Protein AF-A0A9E1GME7-F1 (afdb_monomer)

pLDDT: mean 76.12, std 22.26, range [34.38, 97.5]

Mean predicted aligned error: 14.55 Å

Radius of gyration: 24.1 Å; Cα contacts (8 Å, |Δi|>4): 77; chains: 1; bounding box: 47×52×60 Å

Organism: NCBI:txid853

Sequence (116 aa):
MAGAFSLFLGIFGLGAAGAISAGQNAKIKKADYQYGEEHGLHGTSEVLQMRERVRKEWWSICGKTYNACERPASSYGDLSRTPWCYLKKRWFIDHLNKKGSLYDDLVVDDVTSVTF

Nearest PDB structures (foldseek):
  6ejq-assembly1_I  TM=2.649E-01  e=9.250E+00  Thermus phage G20c

Foldseek 3Di:
DDDDDDDDDDDDPPDDDDDPPPPVVVVVVVVVVVVCVVLVVDDPPVQVVLLVVLLVVCVVPVPPQAAPVRHGLCVQDPVVVDPSLVSSLVRSVVNCVSVVRDHDVSSSCVSSVDDD

Structure (mmCIF, N/CA/C/O backbone):
data_AF-A0A9E1GME7-F1
#
_entry.id   AF-A0A9E1GME7-F1
#
loop_
_atom_site.group_PDB
_atom_site.id
_atom_site.type_symbol
_atom_site.label_atom_id
_atom_site.label_alt_id
_atom_site.label_comp_id
_atom_site.label_asym_id
_atom_site.label_entity_id
_atom_site.label_seq_id
_atom_site.pdbx_PDB_ins_code
_atom_site.Cartn_x
_atom_site.Cartn_y
_atom_site.Cartn_z
_atom_site.occupancy
_atom_site.B_iso_or_equiv
_atom_site.auth_seq_id
_atom_site.auth_comp_id
_atom_site.auth_asym_id
_atom_site.auth_atom_id
_atom_site.pdbx_PDB_model_num
ATOM 1 N N . MET A 1 1 ? 24.041 40.902 34.670 1.00 36.47 1 MET A N 1
ATOM 2 C CA . MET A 1 1 ? 23.151 40.939 33.491 1.00 36.47 1 MET A CA 1
ATOM 3 C C . MET A 1 1 ? 21.744 40.612 33.952 1.00 36.47 1 MET A C 1
ATOM 5 O O . MET A 1 1 ? 21.575 39.650 34.687 1.00 36.47 1 MET A O 1
ATOM 9 N N . ALA A 1 2 ? 20.799 41.484 33.600 1.00 41.12 2 ALA A N 1
ATOM 10 C CA . ALA A 1 2 ? 19.360 41.355 33.820 1.00 41.12 2 ALA A CA 1
ATOM 11 C C . ALA A 1 2 ? 18.794 40.110 33.098 1.00 41.12 2 ALA A C 1
ATOM 13 O O . ALA A 1 2 ? 19.402 39.647 32.142 1.00 41.12 2 ALA A O 1
ATOM 14 N N . GLY A 1 3 ? 17.659 39.525 33.472 1.00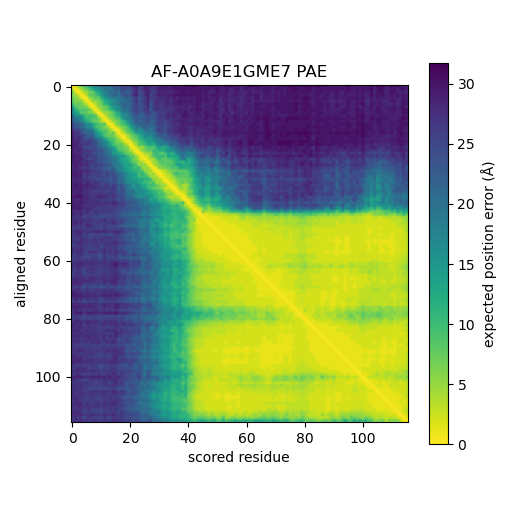 34.38 3 GLY A N 1
ATOM 15 C CA . GLY A 1 3 ? 16.640 39.972 34.409 1.00 34.38 3 GLY A CA 1
ATOM 16 C C . GLY A 1 3 ? 15.714 38.816 34.794 1.00 34.38 3 GLY A C 1
ATOM 17 O O . GLY A 1 3 ? 15.565 37.838 34.065 1.00 34.38 3 GLY A O 1
ATOM 18 N N . ALA A 1 4 ? 15.122 38.954 35.975 1.00 45.00 4 ALA A N 1
ATOM 19 C CA . ALA A 1 4 ? 14.036 38.132 36.472 1.00 45.00 4 ALA A CA 1
ATOM 20 C C . ALA A 1 4 ? 12.719 38.587 35.828 1.00 45.00 4 ALA A C 1
ATOM 22 O O . ALA A 1 4 ? 12.405 39.777 35.850 1.00 45.00 4 ALA A O 1
ATOM 23 N N . PHE A 1 5 ? 11.934 37.647 35.304 1.00 38.53 5 PHE A N 1
ATOM 24 C CA . PHE A 1 5 ? 10.524 37.881 35.010 1.00 38.53 5 PHE A CA 1
ATOM 25 C C . PHE A 1 5 ? 9.692 37.395 36.193 1.00 38.53 5 PHE A C 1
ATOM 27 O O . PHE A 1 5 ? 9.577 36.201 36.458 1.00 38.53 5 PHE A O 1
ATOM 34 N N . SER A 1 6 ? 9.153 38.368 36.922 1.00 55.78 6 SER A N 1
ATOM 35 C CA . SER A 1 6 ? 8.117 38.190 37.929 1.00 55.78 6 SER A CA 1
ATOM 36 C C . SER A 1 6 ? 6.761 38.047 37.240 1.00 55.78 6 SER A C 1
ATOM 38 O O . SER A 1 6 ? 6.382 38.924 36.468 1.00 55.78 6 SER A O 1
ATOM 40 N N . LEU A 1 7 ? 6.020 36.988 37.563 1.00 49.47 7 LEU A N 1
ATOM 41 C CA . LEU A 1 7 ? 4.557 36.971 37.513 1.00 49.47 7 LEU A CA 1
ATOM 42 C C . LEU A 1 7 ? 4.053 36.297 38.791 1.00 49.47 7 LEU A C 1
ATOM 44 O O . LEU A 1 7 ? 3.754 35.108 38.847 1.00 49.47 7 LEU A O 1
ATOM 48 N N . PHE A 1 8 ? 4.027 37.099 39.849 1.00 40.56 8 PHE A N 1
ATOM 49 C CA . PHE A 1 8 ? 3.140 36.918 40.990 1.00 40.56 8 PHE A CA 1
ATOM 50 C C . PHE A 1 8 ? 1.753 37.476 40.601 1.00 40.56 8 PHE A C 1
ATOM 52 O O . PHE A 1 8 ? 1.691 38.469 39.879 1.00 40.56 8 PHE A O 1
ATOM 59 N N . LEU A 1 9 ? 0.684 36.893 41.162 1.00 46.97 9 LEU A N 1
ATOM 60 C CA . LEU A 1 9 ? -0.753 37.223 41.027 1.00 46.97 9 LEU A CA 1
ATOM 61 C C . LEU A 1 9 ? -1.470 36.636 39.786 1.00 46.97 9 LEU A C 1
ATOM 63 O O . LEU A 1 9 ? -1.120 36.934 38.658 1.00 46.97 9 LEU A O 1
ATOM 67 N N . GLY A 1 10 ? -2.545 35.854 39.923 1.00 43.75 10 GLY A N 1
ATOM 68 C CA . GLY A 1 10 ? -3.306 35.563 41.132 1.00 43.75 10 GLY A CA 1
ATOM 69 C C . GLY A 1 10 ? -4.463 34.583 40.918 1.00 43.75 10 GLY A C 1
ATOM 70 O O . GLY A 1 10 ? -4.899 34.359 39.796 1.00 43.75 10 GLY A O 1
ATOM 71 N N . ILE A 1 11 ? -4.949 34.064 42.055 1.00 53.56 11 ILE A N 1
ATOM 72 C CA . ILE A 1 11 ? -6.368 33.797 42.360 1.00 53.56 11 ILE A CA 1
ATOM 73 C C . ILE A 1 11 ? -7.013 32.750 41.432 1.00 53.56 11 ILE A C 1
ATOM 75 O O . ILE A 1 11 ? -7.404 33.019 40.307 1.00 53.56 11 ILE A O 1
ATOM 79 N N . PHE A 1 12 ? -7.150 31.490 41.856 1.00 48.31 12 PHE A N 1
ATOM 80 C CA . PHE A 1 12 ? -8.318 31.015 42.626 1.00 48.31 12 PHE A CA 1
ATOM 81 C C . PHE A 1 12 ? -9.591 31.864 42.431 1.00 48.31 12 PHE A C 1
ATOM 83 O O . PHE A 1 12 ? -10.198 32.352 43.378 1.00 48.31 12 PHE A O 1
ATOM 90 N N . GLY A 1 13 ? -9.973 32.079 41.173 1.00 42.38 13 GLY A N 1
ATOM 91 C CA . GLY A 1 13 ? -11.221 32.718 40.779 1.00 42.38 13 GLY A CA 1
ATOM 92 C C . GLY A 1 13 ? -12.336 31.687 40.692 1.00 42.38 13 GLY A C 1
ATOM 93 O O . GLY A 1 13 ? -12.730 31.280 39.604 1.00 42.38 13 GLY A O 1
ATOM 94 N N . LEU A 1 14 ? -12.839 31.259 41.849 1.00 53.88 14 LEU A N 1
ATOM 95 C CA . LEU A 1 14 ? -14.162 30.656 41.964 1.00 53.88 14 LEU A CA 1
ATOM 96 C C . LEU A 1 14 ? -15.181 31.775 41.680 1.00 53.88 14 LEU A C 1
ATOM 98 O O . LEU A 1 14 ? -15.526 32.551 42.566 1.00 53.88 14 LEU A O 1
ATOM 102 N N . GLY A 1 15 ? -15.588 31.922 40.420 1.00 38.50 15 GLY A N 1
ATOM 103 C CA . GLY A 1 15 ? -16.502 32.971 39.970 1.00 38.50 15 GLY A CA 1
ATOM 104 C C . GLY A 1 15 ? -17.370 32.461 38.829 1.00 38.50 15 GLY A C 1
ATOM 105 O O . GLY A 1 15 ? -16.885 32.188 37.737 1.00 38.50 15 GLY A O 1
ATOM 106 N N . ALA A 1 16 ? -18.655 32.285 39.113 1.00 48.91 16 ALA A N 1
ATOM 107 C CA . ALA A 1 16 ? -19.661 31.783 38.197 1.00 48.91 16 ALA A CA 1
ATOM 108 C C . ALA A 1 16 ? -19.741 32.603 36.896 1.00 48.91 16 ALA A C 1
ATOM 110 O O . ALA A 1 16 ? -20.039 33.793 36.918 1.00 48.91 16 ALA A O 1
ATOM 111 N N . ALA A 1 17 ? -19.591 31.928 35.759 1.00 45.53 17 ALA A N 1
ATOM 112 C CA . ALA A 1 17 ? -20.184 32.347 34.496 1.00 45.53 17 ALA A CA 1
ATOM 113 C C . ALA A 1 17 ? -20.819 31.107 33.863 1.00 45.53 17 ALA A C 1
ATOM 115 O O . ALA A 1 17 ? -20.177 30.309 33.180 1.00 45.53 17 ALA A O 1
ATOM 116 N N . GLY A 1 18 ? -22.090 30.900 34.201 1.00 41.44 18 GLY A N 1
ATOM 117 C CA . GLY A 1 18 ? -22.925 29.893 33.574 1.00 41.44 18 GLY A CA 1
ATOM 118 C C . GLY A 1 18 ? -23.078 30.125 32.067 1.00 41.44 18 GLY A C 1
ATOM 119 O O . GLY A 1 18 ? -22.954 31.235 31.560 1.00 41.44 18 GLY A O 1
ATOM 120 N N . ALA A 1 19 ? -23.435 29.037 31.385 1.00 42.12 19 ALA A N 1
ATOM 121 C CA . ALA A 1 19 ? -24.148 29.035 30.109 1.00 42.12 19 ALA A CA 1
ATOM 122 C C . ALA A 1 19 ? -23.399 29.444 28.822 1.00 42.12 19 ALA A C 1
ATOM 124 O O . ALA A 1 19 ? -24.025 29.953 27.896 1.00 42.12 19 ALA A O 1
ATOM 125 N N . ILE A 1 20 ? -22.123 29.076 28.661 1.00 39.09 20 ILE A N 1
ATOM 126 C CA . ILE A 1 20 ? -21.518 28.947 27.317 1.00 39.09 20 ILE A CA 1
ATOM 127 C C . ILE A 1 20 ? -20.957 27.534 27.111 1.00 39.09 20 ILE A C 1
ATOM 129 O O . ILE A 1 20 ? -19.786 27.347 26.825 1.00 39.09 20 ILE A O 1
ATOM 133 N N . SER A 1 21 ? -21.767 26.495 27.328 1.00 48.31 21 SER A N 1
ATOM 134 C CA . SER A 1 21 ? -21.267 25.110 27.228 1.00 48.31 21 SER A CA 1
ATOM 135 C C . SER A 1 21 ? -21.931 24.285 26.125 1.00 48.31 21 SER A C 1
ATOM 137 O O . SER A 1 21 ? -21.243 23.546 25.430 1.00 48.31 21 SER A O 1
ATOM 139 N N . ALA A 1 22 ? -23.225 24.446 25.840 1.00 44.72 22 ALA A N 1
ATOM 140 C CA . ALA A 1 22 ? -23.881 23.572 24.859 1.00 44.72 22 ALA A CA 1
ATOM 141 C C . ALA A 1 22 ? -23.631 23.981 23.388 1.00 44.72 22 ALA A C 1
ATOM 143 O O . ALA A 1 22 ? -23.388 23.128 22.536 1.00 44.72 22 ALA A O 1
ATOM 144 N N . GLY A 1 23 ? -23.660 25.283 23.076 1.00 48.00 23 GLY A N 1
ATOM 145 C CA . GLY A 1 23 ? -23.652 25.775 21.690 1.00 48.00 23 GLY A CA 1
ATOM 146 C C . GLY A 1 23 ? -22.282 25.781 21.002 1.00 48.00 23 GLY A C 1
ATOM 147 O O . GLY A 1 23 ? -22.200 25.496 19.809 1.00 48.00 23 GLY A O 1
ATOM 148 N N . GLN A 1 24 ? -21.200 26.072 21.734 1.00 42.97 24 GLN A N 1
ATOM 149 C CA . GLN A 1 24 ? -19.835 26.004 21.192 1.00 42.97 24 GLN A CA 1
ATOM 150 C C . GLN A 1 24 ? -19.349 24.554 21.072 1.00 42.97 24 GLN A C 1
ATOM 152 O O . GLN A 1 24 ? -18.812 24.196 20.028 1.00 42.97 24 GLN A O 1
ATOM 157 N N . ASN A 1 25 ? -19.642 23.690 22.055 1.00 43.88 25 ASN A N 1
ATOM 158 C CA . ASN A 1 25 ? -19.342 22.256 21.956 1.00 43.88 25 ASN A CA 1
ATOM 159 C C . ASN A 1 25 ? -20.076 21.580 20.791 1.00 43.88 25 ASN A C 1
ATOM 161 O O . ASN A 1 25 ? -19.503 20.711 20.149 1.00 43.88 25 ASN A O 1
ATOM 165 N N . ALA A 1 26 ? -21.317 21.973 20.478 1.00 47.06 26 ALA A N 1
ATOM 166 C CA . ALA A 1 26 ? -22.045 21.424 19.330 1.00 47.06 26 ALA A CA 1
ATOM 167 C C . ALA A 1 26 ? -21.450 21.855 17.977 1.00 47.06 26 ALA A C 1
ATOM 169 O O . ALA A 1 26 ? -21.458 21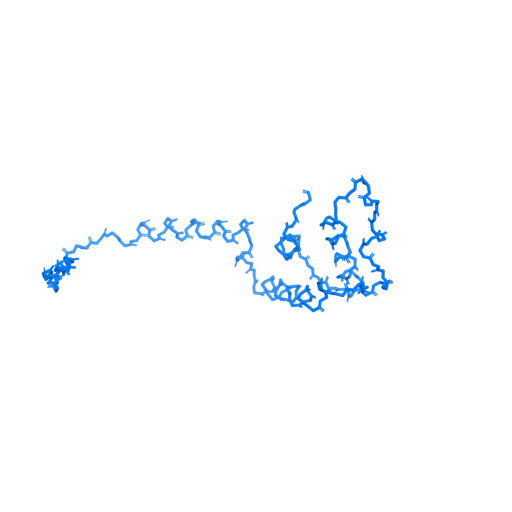.072 17.030 1.00 47.06 26 ALA A O 1
ATOM 170 N N . LYS A 1 27 ? -20.926 23.085 17.880 1.00 49.81 27 LYS A N 1
ATOM 171 C CA . LYS A 1 27 ? -20.272 23.594 16.664 1.00 49.81 27 LYS A CA 1
ATOM 172 C C . LYS A 1 27 ? -18.897 22.963 16.449 1.00 49.81 27 LYS A C 1
ATOM 174 O O . LYS A 1 27 ? -18.599 22.577 15.327 1.00 49.81 27 LYS A O 1
ATOM 179 N N . ILE A 1 28 ? -18.120 22.793 17.521 1.00 51.12 28 ILE A N 1
ATOM 180 C CA . ILE A 1 28 ? -16.831 22.087 17.493 1.00 51.12 28 ILE A CA 1
ATOM 181 C C . ILE A 1 28 ? -17.058 20.604 17.163 1.00 51.12 28 ILE A C 1
ATOM 183 O O . ILE A 1 28 ? -16.495 20.116 16.196 1.00 51.12 28 ILE A O 1
ATOM 187 N N . LYS A 1 29 ? -18.006 19.925 17.830 1.00 52.84 29 LYS A N 1
ATOM 188 C CA . LYS A 1 29 ? -18.370 18.533 17.507 1.00 52.84 29 LYS A CA 1
ATOM 189 C C . LYS A 1 29 ? -18.857 18.342 16.074 1.00 52.84 29 LYS A C 1
ATOM 191 O O . LYS A 1 29 ? -18.571 17.305 15.498 1.00 52.84 29 LYS A O 1
ATOM 196 N N . LYS A 1 30 ? -19.606 19.290 15.498 1.00 55.22 30 LYS A N 1
ATOM 197 C CA . LYS A 1 30 ? -20.018 19.209 14.086 1.00 55.22 30 LYS A CA 1
ATOM 198 C C . LYS A 1 30 ? -18.843 19.389 13.130 1.00 55.22 30 LYS A C 1
ATOM 200 O O . LYS A 1 30 ? -18.795 18.677 12.138 1.00 55.22 30 LYS A O 1
ATOM 205 N N . ALA A 1 31 ? -17.926 20.307 13.428 1.00 53.28 31 ALA A N 1
ATOM 206 C CA . ALA A 1 31 ? -16.733 20.520 12.616 1.00 53.28 31 ALA A CA 1
ATOM 207 C C . ALA A 1 31 ? -15.778 19.317 12.693 1.00 53.28 31 ALA A C 1
ATOM 209 O O . ALA A 1 31 ? -15.322 18.853 11.658 1.00 53.28 31 ALA A O 1
ATOM 210 N N . ASP A 1 32 ? -15.565 18.753 13.884 1.00 49.53 32 ASP A N 1
ATOM 211 C CA . ASP A 1 32 ? -14.769 17.534 14.081 1.00 49.53 32 ASP A CA 1
ATOM 212 C C . ASP A 1 32 ? -15.438 16.306 13.447 1.00 49.53 32 ASP A C 1
ATOM 214 O O . ASP A 1 32 ? -14.759 15.436 12.911 1.00 49.53 32 ASP A O 1
ATOM 218 N N . TYR A 1 33 ? -16.775 16.242 13.464 1.00 48.44 33 TYR A N 1
ATOM 219 C CA . TYR A 1 33 ? -17.536 15.176 12.814 1.00 48.44 33 TYR A CA 1
ATOM 220 C C . TYR A 1 33 ? -17.461 15.268 11.289 1.00 48.44 33 TYR A C 1
ATOM 222 O O . TYR A 1 33 ? -17.183 14.264 10.648 1.00 48.44 33 TYR A O 1
ATOM 230 N N . GLN A 1 34 ? -17.632 16.463 10.713 1.00 52.84 34 GLN A N 1
ATOM 231 C CA . GLN A 1 34 ? -17.474 16.687 9.272 1.00 52.84 34 GLN A CA 1
ATOM 232 C C . GLN A 1 34 ? -16.031 16.454 8.820 1.00 52.84 34 GLN A C 1
ATOM 234 O O . GLN A 1 34 ? -15.813 15.758 7.837 1.00 52.84 34 GLN A O 1
ATOM 239 N N . TYR A 1 35 ? -15.046 16.934 9.582 1.00 51.38 35 TYR A N 1
ATOM 240 C CA . TYR A 1 35 ? -13.634 16.628 9.351 1.00 51.38 35 TYR A CA 1
ATOM 241 C C . TYR A 1 35 ? -13.376 15.118 9.441 1.00 51.38 35 TYR A C 1
ATOM 243 O O . TYR A 1 35 ? -12.645 14.548 8.636 1.00 51.38 35 TYR A O 1
ATOM 251 N N . GLY A 1 36 ? -14.019 14.436 10.388 1.00 53.41 36 GLY A N 1
ATOM 252 C CA . GLY A 1 36 ? -13.925 12.993 10.525 1.00 53.41 36 GLY A CA 1
ATOM 253 C C . GLY A 1 36 ? -14.683 12.195 9.463 1.00 53.41 36 GLY A C 1
ATOM 254 O O . GLY A 1 36 ? -14.284 11.067 9.199 1.00 53.41 36 GLY A O 1
ATOM 255 N N . GLU A 1 37 ? -15.715 12.736 8.820 1.00 53.03 37 GLU A N 1
ATOM 256 C CA . GLU A 1 37 ? -16.346 12.132 7.639 1.00 53.03 37 GLU A CA 1
ATOM 257 C C . GLU A 1 37 ? -15.485 12.348 6.385 1.00 53.03 37 GLU A C 1
ATOM 259 O O . GLU A 1 37 ? -15.210 11.391 5.664 1.00 53.03 37 GLU A O 1
ATOM 264 N N . GLU A 1 38 ? -14.977 13.566 6.168 1.00 53.00 38 GLU A N 1
ATOM 265 C CA . GLU A 1 38 ? -14.161 13.933 4.999 1.00 53.00 38 GLU A CA 1
ATOM 266 C C . GLU A 1 38 ? -12.767 13.279 5.013 1.00 53.00 38 GLU A C 1
ATOM 268 O O . GLU A 1 38 ? -12.258 12.876 3.969 1.00 53.00 38 GLU A O 1
ATOM 273 N N . HIS A 1 39 ? -12.175 13.083 6.196 1.00 52.94 39 HIS A N 1
ATOM 274 C CA . HIS A 1 39 ? -10.918 12.345 6.389 1.00 52.94 39 HIS A CA 1
ATOM 275 C C . HIS A 1 39 ? -11.138 10.886 6.852 1.00 52.94 39 HIS A C 1
ATOM 277 O O . HIS A 1 39 ? -10.189 10.147 7.121 1.00 52.94 39 HIS A O 1
ATOM 283 N N . GLY A 1 40 ? -12.400 10.447 6.959 1.00 54.25 40 GLY A N 1
ATOM 284 C CA . GLY A 1 40 ? -12.843 9.116 7.399 1.00 54.25 40 GLY A CA 1
ATOM 285 C C . GLY A 1 40 ? -12.275 8.619 8.748 1.00 54.25 40 GLY A C 1
ATOM 286 O O . GLY A 1 40 ? -12.056 7.423 8.962 1.00 54.25 40 GLY A O 1
ATOM 287 N N . LEU A 1 41 ? -12.062 9.537 9.690 1.00 54.34 41 LEU A N 1
ATOM 288 C CA . LEU A 1 41 ? -11.885 9.237 11.116 1.00 54.34 41 LEU A CA 1
ATOM 289 C C . LEU A 1 41 ? -13.187 8.720 11.770 1.00 54.34 41 LEU A C 1
ATOM 291 O O . LEU A 1 41 ? -13.133 8.112 12.839 1.00 54.34 41 LEU A O 1
ATOM 295 N N . HIS A 1 42 ? -14.342 8.902 11.121 1.00 55.47 42 HIS A N 1
ATOM 296 C CA . HIS A 1 42 ? -15.645 8.384 11.537 1.00 55.47 42 HIS A CA 1
ATOM 297 C C . HIS A 1 42 ? -16.218 7.416 10.494 1.00 55.47 42 HIS A C 1
ATOM 299 O O . HIS A 1 42 ? -17.028 7.777 9.650 1.00 55.47 42 HIS A O 1
ATOM 305 N N . GLY A 1 43 ? -15.792 6.155 10.570 1.00 58.56 43 GLY A N 1
ATOM 306 C CA . GLY A 1 43 ? -16.437 5.027 9.895 1.00 58.56 43 GLY A CA 1
ATOM 307 C C . GLY A 1 43 ? -17.083 4.084 10.910 1.00 58.56 43 GLY A C 1
ATOM 308 O O . GLY A 1 43 ? -16.856 4.209 12.117 1.00 58.56 43 GLY A O 1
ATOM 309 N N . THR A 1 44 ? -17.863 3.106 10.444 1.00 74.81 44 THR A N 1
ATOM 310 C CA . THR A 1 44 ? -18.299 2.004 11.316 1.00 74.81 44 THR A CA 1
ATOM 311 C C . THR A 1 44 ? -17.075 1.287 11.907 1.00 74.81 44 THR A C 1
ATOM 313 O O . THR A 1 44 ? -15.957 1.408 11.391 1.00 74.81 44 THR A O 1
ATOM 316 N N . SER A 1 45 ? -17.248 0.534 13.000 1.00 79.88 45 SER A N 1
ATOM 317 C CA . SER A 1 45 ? -16.125 -0.190 13.620 1.00 79.88 45 SER A CA 1
ATOM 318 C C . SER A 1 45 ? -15.400 -1.090 12.609 1.00 79.88 45 SER A C 1
ATOM 320 O O . SER A 1 45 ? -14.173 -1.196 12.657 1.00 79.88 45 SER A O 1
ATOM 322 N N . GLU A 1 46 ? -16.124 -1.668 11.643 1.00 82.00 46 GLU A N 1
ATOM 323 C CA . GLU A 1 46 ? -15.528 -2.469 10.574 1.00 82.00 46 GLU A CA 1
ATOM 324 C C . GLU A 1 46 ? -14.616 -1.647 9.656 1.00 82.00 46 GLU A C 1
ATOM 326 O O . GLU A 1 46 ? -13.513 -2.097 9.341 1.00 82.00 46 GLU A O 1
ATOM 331 N N . VAL A 1 47 ? -15.031 -0.436 9.263 1.00 85.25 47 VAL A N 1
ATOM 332 C CA . VAL A 1 47 ? -14.223 0.458 8.416 1.00 85.25 47 VAL A CA 1
ATOM 333 C C . VAL A 1 47 ? -12.940 0.851 9.140 1.00 85.25 47 VAL A C 1
ATOM 335 O O . VAL A 1 47 ? -11.856 0.720 8.581 1.00 85.25 47 VAL A O 1
ATOM 338 N N . LEU A 1 48 ? -13.021 1.253 10.411 1.00 86.69 48 LEU A N 1
ATOM 339 C CA . LEU A 1 48 ? -11.833 1.627 11.186 1.00 86.69 48 LEU A CA 1
ATOM 340 C C . LEU A 1 48 ? -10.850 0.460 11.349 1.00 86.69 48 LEU A C 1
ATOM 342 O O . LEU A 1 48 ? -9.641 0.643 11.193 1.00 86.69 48 LEU A O 1
ATOM 346 N N . GLN A 1 49 ? -11.356 -0.747 11.616 1.00 89.62 49 GLN A N 1
ATOM 347 C CA . GLN A 1 49 ? -10.522 -1.947 11.691 1.00 89.62 49 GLN A CA 1
ATOM 348 C C . GLN A 1 49 ? -9.879 -2.288 10.346 1.00 89.62 49 GLN A C 1
ATOM 350 O O . GLN A 1 49 ? -8.710 -2.672 10.310 1.00 89.62 49 GLN A O 1
ATOM 355 N N . MET A 1 50 ? -10.622 -2.153 9.245 1.00 92.88 50 MET A N 1
ATOM 356 C CA . MET A 1 50 ? -10.096 -2.346 7.897 1.00 92.88 50 MET A CA 1
ATOM 357 C C . MET A 1 50 ? -8.950 -1.363 7.625 1.00 92.88 50 MET A C 1
ATOM 359 O O . MET A 1 50 ? -7.853 -1.795 7.269 1.00 92.88 50 MET A O 1
ATOM 363 N N . ARG A 1 51 ? -9.152 -0.067 7.889 1.00 92.94 51 ARG A N 1
ATOM 364 C CA . ARG A 1 51 ? -8.131 0.960 7.649 1.00 92.94 51 ARG A CA 1
ATOM 365 C C . ARG A 1 51 ? -6.878 0.719 8.475 1.00 92.94 51 ARG A C 1
ATOM 367 O O . ARG A 1 51 ? -5.769 0.805 7.959 1.00 92.94 51 ARG A O 1
ATOM 374 N N . GLU A 1 52 ? -7.036 0.337 9.738 1.00 93.50 52 GLU A N 1
ATOM 375 C CA . GLU A 1 52 ? -5.901 0.006 10.598 1.00 93.50 52 GLU A CA 1
ATOM 376 C C . GLU A 1 52 ? -5.094 -1.193 10.072 1.00 93.50 52 GLU A C 1
ATOM 378 O O . GLU A 1 52 ? -3.863 -1.184 10.131 1.00 93.50 52 GLU A O 1
ATOM 383 N N . ARG A 1 53 ? -5.753 -2.209 9.496 1.00 94.81 53 ARG A N 1
ATOM 384 C CA . ARG A 1 53 ? -5.053 -3.320 8.826 1.00 94.81 53 ARG A CA 1
ATOM 385 C C . ARG A 1 53 ? -4.254 -2.814 7.627 1.00 94.81 53 ARG A C 1
ATOM 387 O O . ARG A 1 53 ? -3.087 -3.171 7.503 1.00 94.81 53 ARG A O 1
ATOM 394 N N . VAL A 1 54 ? -4.835 -1.944 6.799 1.00 95.88 54 VAL A N 1
ATOM 395 C CA . VAL A 1 54 ? -4.141 -1.346 5.646 1.00 95.88 54 VAL A CA 1
ATOM 396 C C . VAL A 1 54 ? -2.928 -0.518 6.087 1.00 95.88 54 VAL A C 1
ATOM 398 O O . VAL A 1 54 ? -1.855 -0.675 5.506 1.00 95.88 54 VAL A O 1
ATOM 401 N N . ARG A 1 55 ? -3.034 0.290 7.154 1.00 95.56 55 ARG A N 1
ATOM 402 C CA . ARG A 1 55 ? -1.884 1.036 7.706 1.00 95.56 55 ARG A CA 1
ATOM 403 C C . ARG A 1 55 ? -0.760 0.113 8.160 1.00 95.56 55 ARG A C 1
ATOM 405 O O . ARG A 1 55 ? 0.400 0.356 7.836 1.00 95.56 55 ARG A O 1
ATOM 412 N N . LYS A 1 56 ? -1.086 -0.956 8.892 1.00 96.00 56 LYS A N 1
ATOM 413 C CA . LYS A 1 56 ? -0.092 -1.946 9.340 1.00 96.00 56 LYS A CA 1
ATOM 414 C C . LYS A 1 56 ? 0.589 -2.640 8.165 1.00 96.00 56 LYS A C 1
ATOM 416 O O . LYS A 1 56 ? 1.804 -2.826 8.186 1.00 96.00 56 LYS A O 1
ATOM 421 N N . GLU A 1 57 ? -0.175 -2.990 7.136 1.00 96.19 57 GLU A N 1
ATOM 422 C CA . GLU A 1 57 ? 0.356 -3.586 5.908 1.00 96.19 57 GLU A CA 1
ATOM 423 C C . GLU A 1 57 ? 1.285 -2.626 5.165 1.00 96.19 57 GLU A C 1
ATOM 425 O O . GLU A 1 57 ? 2.390 -3.016 4.782 1.00 96.19 57 GLU A O 1
ATOM 430 N N . TRP A 1 58 ? 0.900 -1.352 5.041 1.00 96.56 58 TRP A N 1
ATOM 431 C CA . TRP A 1 58 ? 1.773 -0.326 4.481 1.00 96.56 58 TRP A CA 1
ATOM 432 C C . TRP A 1 58 ? 3.091 -0.234 5.250 1.00 96.56 58 TRP A C 1
ATOM 434 O O . TRP A 1 58 ? 4.152 -0.360 4.645 1.00 96.56 58 TRP A O 1
ATOM 444 N N . TRP A 1 59 ? 3.048 -0.104 6.578 1.00 95.31 59 TRP A N 1
ATOM 445 C CA . TRP A 1 59 ? 4.255 -0.048 7.412 1.00 95.31 59 TRP A CA 1
ATOM 446 C C . TRP A 1 59 ? 5.135 -1.297 7.294 1.00 95.31 59 TRP A C 1
ATOM 448 O O . TRP A 1 59 ? 6.358 -1.197 7.364 1.00 95.31 59 TRP A O 1
ATOM 458 N N . SER A 1 60 ? 4.539 -2.471 7.073 1.00 95.50 60 SER A N 1
ATOM 459 C CA . SER A 1 60 ? 5.281 -3.722 6.879 1.00 95.50 60 SER A CA 1
ATOM 460 C C . SER A 1 60 ? 6.018 -3.785 5.536 1.00 95.50 60 SER A C 1
ATOM 462 O O . SER A 1 60 ? 7.025 -4.493 5.408 1.00 95.50 60 SER A O 1
ATOM 464 N N . ILE A 1 61 ? 5.521 -3.078 4.517 1.00 95.81 61 ILE A N 1
ATOM 465 C CA . ILE A 1 61 ? 5.996 -3.225 3.140 1.00 95.81 61 ILE A CA 1
ATOM 466 C C . ILE A 1 61 ? 6.644 -1.968 2.555 1.00 95.81 61 ILE A C 1
ATOM 468 O O . ILE A 1 61 ? 7.386 -2.084 1.586 1.00 95.81 61 ILE A O 1
ATOM 472 N N . CYS A 1 62 ? 6.435 -0.779 3.123 1.00 91.19 62 CYS A N 1
ATOM 473 C CA . CYS A 1 62 ? 6.817 0.497 2.506 1.00 91.19 62 CYS A CA 1
ATOM 474 C C . CYS A 1 62 ? 8.327 0.650 2.238 1.00 91.19 62 CYS A C 1
ATOM 476 O O . CYS A 1 62 ? 8.711 1.440 1.366 1.00 91.19 62 CYS A O 1
ATOM 478 N N . GLY A 1 63 ? 9.168 -0.105 2.955 1.00 91.50 63 GLY A N 1
ATOM 479 C CA . GLY A 1 63 ? 10.619 -0.193 2.759 1.00 91.50 63 GLY A CA 1
ATOM 480 C C . GLY A 1 63 ? 11.095 -1.369 1.893 1.00 91.50 63 GLY A C 1
ATOM 481 O O . GLY A 1 63 ? 12.292 -1.488 1.647 1.00 91.50 63 GLY A O 1
ATOM 482 N N . LYS A 1 64 ? 10.200 -2.252 1.435 1.00 94.31 64 LYS A N 1
ATOM 483 C CA . LYS A 1 64 ? 10.557 -3.411 0.604 1.00 94.31 64 LYS A CA 1
ATOM 484 C C . LYS A 1 64 ? 10.597 -3.036 -0.874 1.00 94.31 64 LYS A C 1
ATOM 486 O O . LYS A 1 64 ? 9.816 -2.216 -1.348 1.00 94.31 64 LYS A O 1
ATOM 491 N N . THR A 1 65 ? 11.492 -3.687 -1.614 1.00 94.38 65 THR A N 1
ATOM 492 C CA . THR A 1 65 ? 11.613 -3.503 -3.066 1.00 94.38 65 THR A CA 1
ATOM 493 C C . THR A 1 65 ? 10.457 -4.149 -3.820 1.00 94.38 65 THR A C 1
ATOM 495 O O . THR A 1 65 ? 9.934 -3.543 -4.748 1.00 94.38 65 THR A O 1
ATOM 498 N N . TYR A 1 66 ? 10.048 -5.356 -3.421 1.00 96.31 66 TYR A N 1
ATOM 499 C CA . TYR A 1 66 ? 9.034 -6.152 -4.113 1.00 96.31 66 TYR A CA 1
ATOM 500 C C . TYR A 1 66 ? 7.745 -6.240 -3.294 1.00 96.31 66 TYR A C 1
ATOM 502 O O . TYR A 1 66 ? 7.795 -6.380 -2.069 1.00 96.31 66 TYR A O 1
ATOM 510 N N . ASN A 1 67 ? 6.594 -6.167 -3.969 1.00 95.75 67 ASN A N 1
ATOM 511 C CA . ASN A 1 67 ? 5.298 -6.446 -3.349 1.00 95.75 67 ASN A CA 1
ATOM 512 C C . ASN A 1 67 ? 4.944 -7.943 -3.404 1.00 95.75 67 ASN A C 1
ATOM 514 O O . ASN A 1 67 ? 5.721 -8.772 -3.865 1.00 95.75 67 ASN A O 1
ATOM 518 N N . ALA A 1 68 ? 3.726 -8.285 -2.973 1.00 95.88 68 ALA A N 1
ATOM 519 C CA . ALA A 1 68 ? 3.161 -9.638 -3.090 1.00 95.88 68 ALA A CA 1
ATOM 520 C C . ALA A 1 68 ? 2.997 -10.134 -4.540 1.00 95.88 68 ALA A C 1
ATOM 522 O O . ALA A 1 68 ? 2.787 -11.326 -4.748 1.00 95.88 68 ALA A O 1
ATOM 523 N N . CYS A 1 69 ? 3.081 -9.245 -5.533 1.00 95.81 69 CYS A N 1
ATOM 524 C CA . CYS A 1 69 ? 3.127 -9.616 -6.947 1.00 95.81 69 CYS A CA 1
ATOM 525 C C . CYS A 1 69 ? 4.558 -9.883 -7.437 1.00 95.81 69 CYS A C 1
ATOM 527 O O . CYS A 1 69 ? 4.743 -10.069 -8.637 1.00 95.81 69 CYS A O 1
ATOM 529 N N . GLU A 1 70 ? 5.554 -9.856 -6.543 1.00 96.88 70 GLU A N 1
ATOM 530 C CA . GLU A 1 70 ? 6.986 -9.984 -6.849 1.00 96.88 70 GLU A CA 1
ATOM 531 C C . GLU A 1 70 ? 7.485 -8.916 -7.833 1.00 96.88 70 GLU A C 1
ATOM 533 O O . GLU A 1 70 ? 8.431 -9.115 -8.593 1.00 96.88 70 GLU A O 1
ATOM 538 N N . ARG A 1 71 ? 6.848 -7.738 -7.815 1.00 96.12 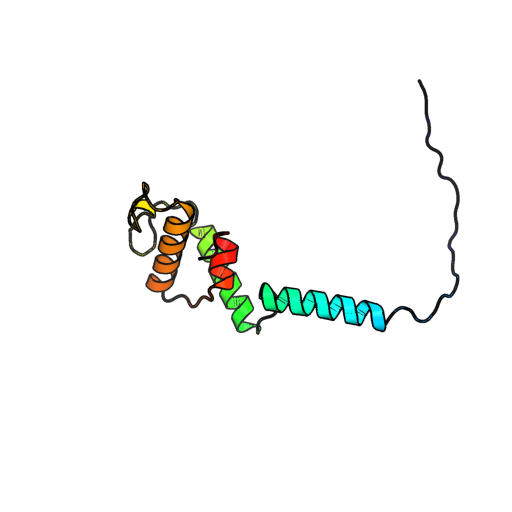71 ARG A N 1
ATOM 539 C CA . ARG A 1 71 ? 7.154 -6.628 -8.720 1.00 96.12 71 ARG A CA 1
ATOM 540 C C . ARG A 1 71 ? 7.666 -5.410 -7.955 1.00 96.12 71 ARG A C 1
ATOM 542 O O . ARG A 1 71 ? 7.145 -5.100 -6.878 1.00 96.12 71 ARG A O 1
ATOM 549 N N . PRO A 1 72 ? 8.670 -4.693 -8.489 1.00 96.12 72 PRO A N 1
ATOM 550 C CA . PRO A 1 72 ? 9.107 -3.427 -7.926 1.00 96.12 72 PRO A CA 1
ATOM 551 C C . PRO A 1 72 ? 8.193 -2.280 -8.355 1.00 96.12 72 PRO A C 1
ATOM 553 O O . PRO A 1 72 ? 7.574 -2.337 -9.420 1.00 96.12 72 PRO A O 1
ATOM 556 N N . ALA A 1 73 ? 8.140 -1.202 -7.567 1.00 95.38 73 ALA A N 1
ATOM 557 C CA . ALA A 1 73 ? 7.306 -0.036 -7.882 1.00 95.38 73 ALA A CA 1
ATOM 558 C C . ALA A 1 73 ? 7.659 0.611 -9.236 1.00 95.38 73 ALA A C 1
ATOM 560 O O . ALA A 1 73 ? 6.768 1.069 -9.946 1.00 95.38 73 ALA A O 1
ATOM 561 N N . SER A 1 74 ? 8.928 0.550 -9.657 1.00 94.31 74 SER A N 1
ATOM 562 C CA . SER A 1 74 ? 9.379 1.017 -10.978 1.00 94.31 74 SER A CA 1
ATOM 563 C C . SER A 1 74 ? 8.719 0.295 -12.157 1.00 94.31 74 SER A C 1
ATOM 565 O O . SER A 1 74 ? 8.728 0.825 -13.259 1.00 94.31 74 SER A O 1
ATOM 567 N N . SER A 1 75 ? 8.136 -0.892 -11.956 1.00 95.81 75 SER A N 1
ATOM 568 C CA . SER A 1 75 ? 7.458 -1.639 -13.025 1.00 95.81 75 SER A CA 1
ATOM 569 C C . SER A 1 75 ? 6.024 -1.169 -13.311 1.00 95.81 75 SER A C 1
ATOM 571 O O . SER A 1 75 ? 5.424 -1.610 -14.287 1.00 95.81 75 SER A O 1
ATOM 573 N N . TYR A 1 76 ? 5.470 -0.269 -12.489 1.00 93.88 76 TYR A N 1
ATOM 574 C CA . TYR A 1 76 ? 4.075 0.194 -12.582 1.00 93.88 76 TYR A CA 1
ATOM 575 C C . TYR A 1 76 ? 3.894 1.444 -13.464 1.00 93.88 76 TYR A C 1
ATOM 577 O O . TYR A 1 76 ? 2.823 2.064 -13.476 1.00 93.88 76 TYR A O 1
ATOM 585 N N . GLY A 1 77 ? 4.938 1.839 -14.196 1.00 93.12 77 GLY A N 1
ATOM 586 C CA . GLY A 1 77 ? 4.905 2.946 -15.142 1.00 93.12 77 GLY A CA 1
ATOM 587 C C . GLY A 1 77 ? 6.296 3.419 -15.546 1.00 93.12 77 GLY A C 1
ATOM 588 O O . GLY A 1 77 ? 7.308 2.846 -15.160 1.00 93.12 77 GLY A O 1
ATOM 589 N N . ASP A 1 78 ? 6.329 4.486 -16.335 1.00 92.12 78 ASP A N 1
ATOM 590 C CA . ASP A 1 78 ? 7.561 5.104 -16.814 1.00 92.12 78 ASP A CA 1
ATOM 591 C C . ASP A 1 78 ? 7.974 6.253 -15.885 1.00 92.12 78 ASP A C 1
ATOM 593 O O . ASP A 1 78 ? 7.243 7.236 -15.736 1.00 92.12 78 ASP A O 1
ATOM 597 N N . LEU A 1 79 ? 9.160 6.141 -15.282 1.00 88.44 79 LEU A N 1
ATOM 598 C CA . LEU A 1 79 ? 9.718 7.142 -14.366 1.00 88.44 79 LEU A CA 1
ATOM 599 C C . LEU A 1 79 ? 9.975 8.499 -15.029 1.00 88.44 79 LEU A C 1
ATOM 601 O O . LEU A 1 79 ? 10.031 9.505 -14.329 1.00 88.44 79 LEU A O 1
ATOM 605 N N . SER A 1 80 ? 10.111 8.546 -16.357 1.00 90.62 80 SER A N 1
ATOM 606 C CA . SER A 1 80 ? 10.276 9.808 -17.086 1.00 90.62 80 SER A CA 1
ATOM 607 C C . SER A 1 80 ? 8.965 10.589 -17.232 1.00 90.62 80 SER A C 1
ATOM 609 O O . SER A 1 80 ? 8.984 11.794 -17.474 1.00 90.62 80 SER A O 1
ATOM 611 N N . ARG A 1 81 ? 7.818 9.916 -17.062 1.00 92.75 81 ARG A N 1
ATOM 612 C CA . ARG A 1 81 ? 6.479 10.486 -17.281 1.00 92.75 81 ARG A CA 1
ATOM 613 C C . ARG A 1 81 ? 5.614 10.509 -16.031 1.00 92.75 81 ARG A C 1
ATOM 615 O O . ARG A 1 81 ? 4.643 11.255 -15.980 1.00 92.75 81 ARG A O 1
ATOM 622 N N . THR A 1 82 ? 5.896 9.656 -15.051 1.00 92.00 82 THR A N 1
ATOM 623 C CA . THR A 1 82 ? 5.082 9.502 -13.844 1.00 92.00 82 THR A CA 1
ATOM 624 C C . THR A 1 82 ? 5.962 9.594 -12.599 1.00 92.00 82 THR A C 1
ATOM 626 O O . THR A 1 82 ? 6.895 8.799 -12.460 1.00 92.00 82 THR A O 1
ATOM 629 N N . PRO A 1 83 ? 5.666 10.517 -11.664 1.00 93.31 83 PRO A N 1
ATOM 630 C CA . PRO A 1 83 ? 6.419 10.624 -10.421 1.00 93.31 83 PRO A CA 1
ATOM 631 C C . PRO A 1 83 ? 6.388 9.326 -9.604 1.00 93.31 83 PRO A C 1
ATOM 633 O O . PRO A 1 83 ? 5.373 8.625 -9.554 1.00 93.31 83 PRO A O 1
ATOM 636 N N . TRP A 1 84 ? 7.490 9.043 -8.902 1.00 93.50 84 TRP A N 1
ATOM 637 C CA . TRP A 1 84 ? 7.671 7.824 -8.102 1.00 93.50 84 TRP A CA 1
ATOM 638 C C . TRP A 1 84 ? 6.531 7.560 -7.112 1.00 93.50 84 TRP A C 1
ATOM 640 O O . TRP A 1 84 ? 6.138 6.413 -6.913 1.00 93.50 84 TRP A O 1
ATOM 650 N N . CYS A 1 85 ? 5.975 8.611 -6.506 1.00 92.81 85 CYS A N 1
ATOM 651 C CA . CYS A 1 85 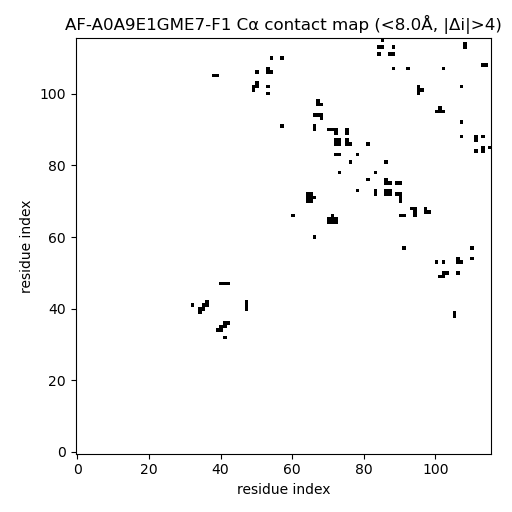? 4.918 8.499 -5.505 1.00 92.81 85 CYS A CA 1
ATOM 652 C C . CYS A 1 85 ? 3.637 7.845 -6.066 1.00 92.81 85 CYS A C 1
ATOM 654 O O . CYS A 1 85 ? 3.090 6.941 -5.434 1.00 92.81 85 CYS A O 1
ATOM 656 N N . TYR A 1 86 ? 3.228 8.182 -7.295 1.00 94.38 86 TYR A N 1
ATOM 657 C CA . TYR A 1 86 ? 2.084 7.552 -7.966 1.00 94.38 86 TYR A CA 1
ATOM 658 C C . TYR A 1 86 ? 2.356 6.090 -8.328 1.00 94.38 86 TYR A C 1
ATOM 660 O O . TYR A 1 86 ? 1.475 5.241 -8.190 1.00 94.38 86 TYR A O 1
ATOM 668 N N . LEU A 1 87 ? 3.583 5.772 -8.757 1.00 95.56 87 LEU A N 1
ATOM 669 C CA . LEU A 1 87 ? 3.981 4.388 -9.028 1.00 95.56 87 LEU A CA 1
ATOM 670 C C . LEU A 1 87 ? 3.958 3.552 -7.746 1.00 95.56 87 LEU A C 1
ATOM 672 O O . LEU A 1 87 ? 3.458 2.430 -7.750 1.00 95.56 87 LEU A O 1
ATOM 676 N N . LYS A 1 88 ? 4.430 4.123 -6.633 1.00 95.00 88 LYS A N 1
ATOM 677 C CA . LYS A 1 88 ? 4.420 3.478 -5.318 1.00 95.00 88 LYS A CA 1
ATOM 678 C C . LYS A 1 88 ? 2.996 3.252 -4.798 1.00 95.00 88 LYS A C 1
ATOM 680 O O . LYS A 1 88 ? 2.723 2.189 -4.245 1.00 95.00 88 LYS A O 1
ATOM 685 N N . LYS A 1 89 ? 2.073 4.191 -5.041 1.00 95.88 89 LYS A N 1
ATOM 686 C CA . LYS A 1 89 ? 0.644 4.012 -4.740 1.00 95.88 89 LYS A CA 1
ATOM 687 C C . LYS A 1 89 ? 0.030 2.865 -5.546 1.00 95.88 89 LYS A C 1
ATOM 689 O O . LYS A 1 89 ? -0.570 1.969 -4.960 1.00 95.88 89 LYS A O 1
ATOM 694 N N . ARG A 1 90 ? 0.248 2.821 -6.868 1.00 96.19 90 ARG A N 1
ATOM 695 C CA . ARG A 1 90 ? -0.206 1.705 -7.730 1.00 96.19 90 ARG A CA 1
ATOM 696 C C . ARG A 1 90 ? 0.365 0.359 -7.286 1.00 96.19 90 ARG A C 1
ATOM 698 O O . ARG A 1 90 ? -0.361 -0.624 -7.200 1.00 96.19 90 ARG A O 1
ATOM 705 N N . TRP A 1 91 ? 1.653 0.339 -6.960 1.00 97.50 91 TRP A N 1
ATOM 706 C CA . TRP A 1 91 ? 2.355 -0.833 -6.442 1.00 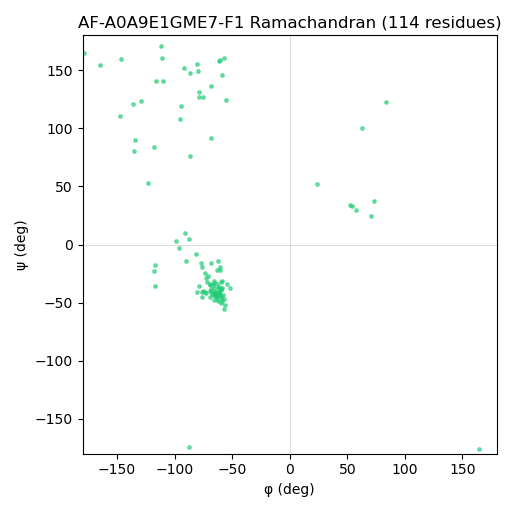97.50 91 TRP A CA 1
ATOM 707 C C . TRP A 1 91 ? 1.749 -1.357 -5.133 1.00 97.50 91 TRP A C 1
ATOM 709 O O . TRP A 1 91 ? 1.655 -2.573 -4.942 1.00 97.50 91 TRP A O 1
ATOM 719 N N . PHE A 1 92 ? 1.306 -0.459 -4.248 1.00 97.12 92 PHE A N 1
ATOM 720 C CA . PHE A 1 92 ? 0.649 -0.828 -2.997 1.00 97.12 92 PHE A CA 1
ATOM 721 C C . PHE A 1 92 ? -0.795 -1.291 -3.203 1.00 97.12 92 PHE A C 1
ATOM 723 O O . PHE A 1 92 ? -1.202 -2.286 -2.616 1.00 97.12 92 PHE A O 1
ATOM 730 N N . ILE A 1 93 ? -1.550 -0.645 -4.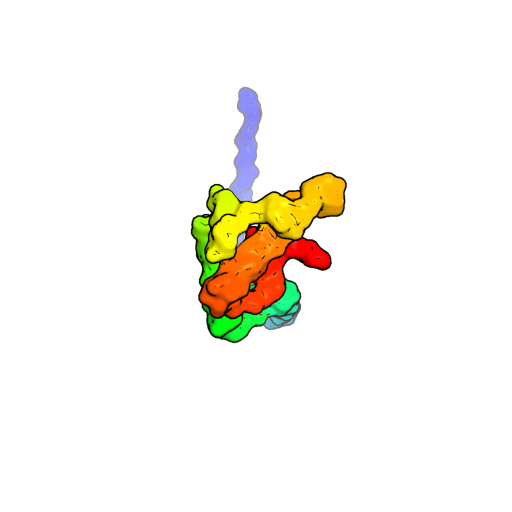090 1.00 96.50 93 ILE A N 1
ATOM 731 C CA . ILE A 1 93 ? -2.893 -1.103 -4.474 1.00 96.50 93 ILE A CA 1
ATOM 732 C C . ILE A 1 93 ? -2.839 -2.537 -5.015 1.00 96.50 93 ILE A C 1
ATOM 734 O O . ILE A 1 93 ? -3.589 -3.405 -4.575 1.00 96.50 93 ILE A O 1
ATOM 738 N N . ASP A 1 94 ? -1.896 -2.823 -5.912 1.00 96.88 94 ASP A N 1
ATOM 739 C CA . ASP A 1 94 ? -1.737 -4.164 -6.477 1.00 96.88 94 ASP A CA 1
ATOM 740 C C . ASP A 1 94 ? -1.293 -5.194 -5.421 1.00 96.88 94 ASP A C 1
ATOM 742 O O . ASP A 1 94 ? -1.737 -6.342 -5.430 1.00 96.88 94 ASP A O 1
ATOM 746 N N . HIS A 1 95 ? -0.491 -4.768 -4.435 1.00 96.56 95 HIS A N 1
ATOM 747 C CA . HIS A 1 95 ? -0.164 -5.587 -3.266 1.00 96.56 95 HIS A CA 1
ATOM 748 C C . HIS A 1 95 ? -1.413 -5.997 -2.473 1.00 96.56 95 HIS A C 1
ATOM 750 O O . HIS A 1 95 ? -1.561 -7.174 -2.133 1.00 96.56 95 HIS A O 1
ATOM 756 N N . LEU A 1 96 ? -2.293 -5.034 -2.178 1.00 96.50 96 LEU A N 1
ATOM 757 C CA . LEU A 1 96 ? -3.532 -5.267 -1.435 1.00 96.50 96 LEU A CA 1
ATOM 758 C C . LEU A 1 96 ? -4.479 -6.182 -2.219 1.00 96.50 96 LEU A C 1
ATOM 760 O O . LEU A 1 96 ? -4.979 -7.159 -1.660 1.00 96.50 96 LEU A O 1
ATOM 764 N N . ASN A 1 97 ? -4.637 -5.934 -3.522 1.00 96.75 97 ASN A N 1
ATOM 765 C CA . ASN A 1 97 ? -5.449 -6.762 -4.416 1.00 96.75 97 ASN A CA 1
ATOM 766 C C . ASN A 1 97 ? -4.952 -8.208 -4.465 1.00 96.75 97 ASN A C 1
ATOM 768 O O . ASN A 1 97 ? -5.740 -9.143 -4.337 1.00 96.75 97 ASN A O 1
ATOM 772 N N . LYS A 1 98 ? -3.635 -8.415 -4.576 1.00 96.62 98 LYS A N 1
ATOM 773 C CA . LYS A 1 98 ? -3.036 -9.755 -4.585 1.00 96.62 98 LYS A CA 1
ATOM 774 C C . LYS A 1 98 ? -3.254 -10.515 -3.278 1.00 96.62 98 LYS A C 1
ATOM 776 O O . LYS A 1 98 ? -3.401 -11.735 -3.309 1.00 96.62 98 LYS A O 1
ATOM 781 N N . LYS A 1 99 ? -3.271 -9.810 -2.145 1.00 94.50 99 LYS A N 1
ATOM 782 C CA . LYS A 1 99 ? -3.595 -10.382 -0.831 1.00 94.50 99 LYS A CA 1
ATOM 783 C C . LYS A 1 99 ? -5.096 -10.611 -0.615 1.00 94.50 99 LYS A C 1
ATOM 785 O O . LYS A 1 99 ? -5.448 -11.330 0.315 1.00 94.50 99 LYS A O 1
ATOM 790 N N . GLY A 1 100 ? -5.964 -10.008 -1.430 1.00 92.56 100 GLY A N 1
ATOM 791 C CA . GLY A 1 100 ? -7.411 -9.996 -1.200 1.00 92.56 100 GLY A CA 1
ATOM 792 C C . GLY A 1 100 ? -7.828 -9.113 -0.018 1.00 92.56 100 GLY A C 1
ATOM 793 O O . GLY A 1 100 ? -8.863 -9.357 0.599 1.00 92.56 100 GLY A O 1
ATOM 794 N N . SER A 1 101 ? -7.015 -8.113 0.333 1.00 88.88 101 SER A N 1
ATOM 795 C CA . SER A 1 101 ? -7.326 -7.176 1.413 1.00 88.88 101 SER A CA 1
ATOM 796 C C . SER A 1 101 ? -8.37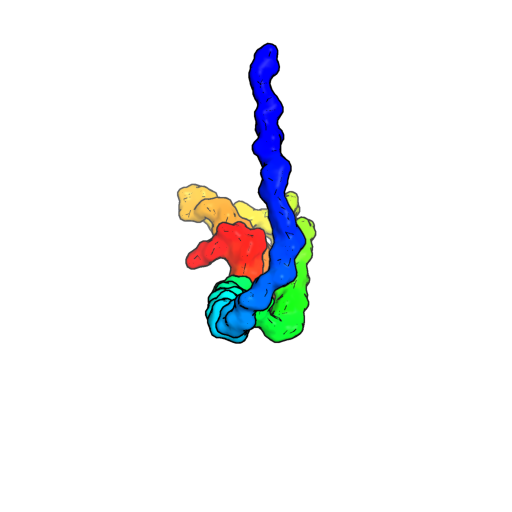7 -6.1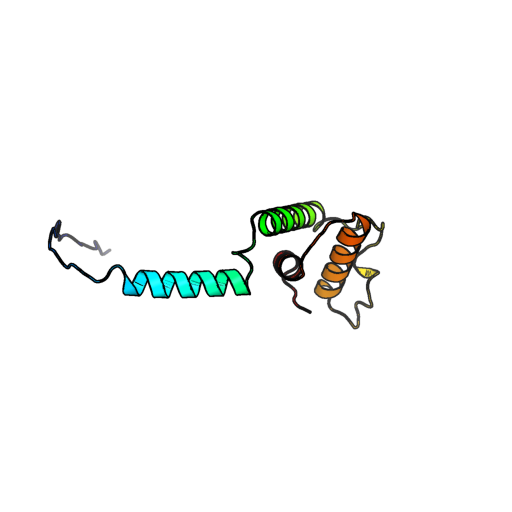72 0.951 1.00 88.88 101 SER A C 1
ATOM 798 O O . SER A 1 101 ? -8.177 -5.489 -0.049 1.00 88.88 101 SER A O 1
ATOM 800 N N . LEU A 1 102 ? -9.468 -6.035 1.707 1.00 90.25 102 LEU A N 1
ATOM 801 C CA . LEU A 1 102 ? -10.410 -4.931 1.518 1.00 90.25 102 LEU A CA 1
ATOM 802 C C . LEU A 1 102 ? -9.748 -3.612 1.934 1.00 90.25 102 LEU A C 1
ATOM 804 O O . LEU A 1 102 ? -9.090 -3.558 2.975 1.00 90.25 102 LEU A O 1
ATOM 808 N N . TYR A 1 103 ? -9.941 -2.567 1.135 1.00 92.25 103 TYR A N 1
ATOM 809 C CA . TYR A 1 103 ? -9.484 -1.210 1.418 1.00 92.25 103 TYR A CA 1
ATOM 810 C C . TYR A 1 103 ? -10.474 -0.178 0.862 1.00 92.25 103 TYR A C 1
ATOM 812 O O . TYR A 1 103 ? -11.276 -0.499 -0.015 1.00 92.25 103 TYR A O 1
ATOM 820 N N . ASP A 1 104 ? -10.422 1.047 1.382 1.00 91.06 104 ASP A N 1
ATOM 821 C CA . ASP A 1 104 ? -11.031 2.219 0.749 1.00 91.06 104 ASP A CA 1
ATOM 822 C C . ASP A 1 104 ? -9.939 3.174 0.246 1.00 91.06 104 ASP A C 1
ATOM 824 O O . ASP A 1 104 ? -8.782 3.087 0.668 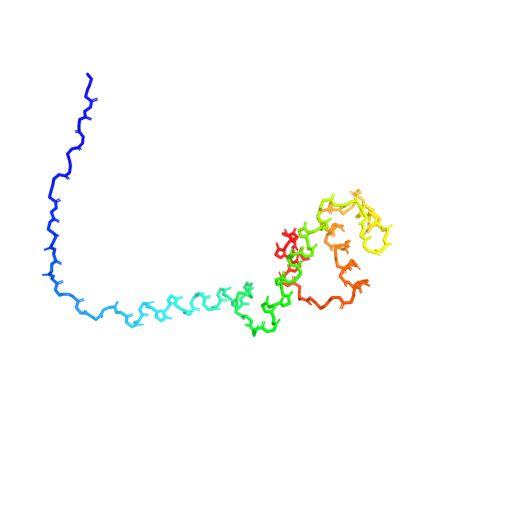1.00 91.06 104 ASP A O 1
ATOM 828 N N . ASP A 1 105 ? -10.289 4.064 -0.683 1.00 90.62 105 ASP A N 1
ATOM 829 C CA . ASP A 1 105 ? -9.308 4.973 -1.286 1.00 90.62 105 ASP A CA 1
ATOM 830 C C . ASP A 1 105 ? -8.754 5.973 -0.263 1.00 90.62 105 ASP A C 1
ATOM 832 O O . ASP A 1 105 ? -7.577 6.313 -0.315 1.00 90.62 105 ASP A O 1
ATOM 836 N N . LEU A 1 106 ? -9.552 6.366 0.738 1.00 90.62 106 LEU A N 1
ATOM 837 C CA . LEU A 1 106 ? -9.133 7.319 1.768 1.00 90.62 106 LEU A CA 1
ATOM 838 C C . LEU A 1 106 ? -7.938 6.799 2.575 1.00 90.62 106 LEU A C 1
ATOM 840 O O . LEU A 1 106 ? -6.995 7.549 2.814 1.00 90.62 106 LEU A O 1
ATOM 844 N N . VAL A 1 107 ? -7.936 5.524 2.980 1.00 92.06 107 VAL A N 1
ATOM 845 C CA . VAL A 1 107 ? -6.787 4.966 3.710 1.00 92.06 107 VAL A CA 1
ATOM 846 C C . VAL A 1 107 ? -5.568 4.761 2.820 1.00 92.06 107 VAL A C 1
ATOM 848 O O . VAL A 1 107 ? -4.444 4.900 3.296 1.00 92.06 107 VAL A O 1
ATOM 851 N N . VAL A 1 108 ? -5.754 4.452 1.536 1.00 93.44 108 VAL A N 1
ATOM 852 C CA . VAL A 1 108 ? -4.629 4.344 0.598 1.00 93.44 108 VAL A CA 1
ATOM 853 C C . VAL A 1 108 ? -3.997 5.718 0.373 1.00 93.44 108 VAL A C 1
ATOM 855 O O . VAL A 1 108 ? -2.770 5.834 0.369 1.00 93.44 108 VAL A O 1
ATOM 858 N N . ASP A 1 109 ? -4.811 6.759 0.244 1.00 94.00 109 ASP A N 1
ATOM 859 C CA . ASP A 1 109 ? -4.364 8.142 0.087 1.00 94.00 109 ASP A CA 1
ATOM 860 C C . ASP A 1 109 ? -3.642 8.634 1.344 1.00 94.00 109 ASP A C 1
ATOM 862 O O . ASP A 1 109 ? -2.557 9.204 1.232 1.00 94.00 109 ASP A O 1
ATOM 866 N N . ASP A 1 110 ? -4.179 8.328 2.529 1.00 92.00 110 ASP A N 1
ATOM 867 C CA . ASP A 1 110 ? -3.574 8.627 3.834 1.00 92.00 110 ASP A CA 1
ATOM 868 C C . ASP A 1 110 ? -2.170 8.010 3.956 1.00 92.00 110 ASP A C 1
ATOM 870 O O . ASP A 1 110 ? -1.175 8.716 4.142 1.00 92.00 110 ASP A O 1
ATOM 874 N N . VAL A 1 111 ? -2.048 6.691 3.759 1.00 93.12 111 VAL A N 1
ATOM 875 C CA . VAL A 1 111 ? -0.768 5.990 3.975 1.00 93.12 111 VAL A CA 1
ATOM 876 C C . VAL A 1 111 ? 0.274 6.282 2.899 1.00 93.12 111 VAL A C 1
ATOM 878 O O . VAL A 1 111 ? 1.473 6.238 3.179 1.00 93.12 111 VAL A O 1
ATOM 881 N N . THR A 1 112 ? -0.157 6.574 1.670 1.00 91.56 112 THR A N 1
ATOM 882 C CA . THR A 1 112 ? 0.759 6.913 0.570 1.00 91.56 112 THR A CA 1
ATOM 883 C C . THR A 1 112 ? 1.043 8.407 0.471 1.00 91.56 112 THR A C 1
ATOM 885 O O . THR A 1 112 ? 2.005 8.784 -0.200 1.00 91.56 112 THR A O 1
ATOM 888 N N . SER A 1 113 ? 0.247 9.243 1.146 1.00 90.25 113 SER A N 1
ATOM 889 C CA . SER A 1 113 ? 0.253 10.706 1.038 1.00 90.25 113 SER A CA 1
ATOM 890 C C . SER A 1 113 ? 0.095 11.202 -0.408 1.00 90.25 113 SER A C 1
ATOM 892 O O . SER A 1 113 ? 0.678 12.213 -0.799 1.00 90.25 113 SER A O 1
ATOM 894 N N . VAL A 1 114 ? -0.659 10.460 -1.226 1.00 89.94 114 VAL A N 1
ATOM 895 C CA . VAL A 1 114 ? -0.889 10.741 -2.649 1.00 89.94 114 VAL A CA 1
ATOM 896 C C . VAL A 1 114 ? -2.363 10.543 -2.957 1.00 89.94 114 VAL A C 1
ATOM 898 O O . VAL A 1 114 ? -2.870 9.431 -2.852 1.00 89.94 114 VAL A O 1
ATOM 901 N N . THR A 1 115 ? -3.029 11.586 -3.433 1.00 88.12 115 THR A N 1
ATOM 902 C CA . THR A 1 115 ? -4.366 11.509 -4.040 1.00 88.12 115 THR A CA 1
ATOM 903 C C . THR A 1 115 ? -4.226 11.331 -5.557 1.00 88.12 115 THR A C 1
ATOM 905 O O . THR A 1 115 ? -3.197 11.713 -6.116 1.00 88.12 115 THR A O 1
ATOM 908 N N . PHE A 1 116 ? -5.191 10.687 -6.222 1.00 72.19 116 PHE A N 1
ATOM 909 C CA . PHE A 1 116 ? -5.176 10.559 -7.691 1.00 72.19 116 PHE A CA 1
ATOM 910 C C . PHE A 1 116 ? -5.702 11.809 -8.397 1.00 72.19 116 PHE A C 1
ATOM 912 O O . PHE A 1 116 ? -6.528 12.522 -7.788 1.00 72.19 116 PHE A O 1
#

Secondary structure (DSSP, 8-state):
--------------------SHHHHHHHHHHHHHHHHHTTSS--HHHHHHHHHHHHHHHHHTT-SB-TTS-BGGGGS-TTTS-HHHHHHHHHHHHHHHHT----HHHHHHHHT---

Solvent-accessible surface area (backbone atoms only — not comparable to full-atom values): 7311 Å² total; per-residue (Å²): 134,88,80,85,85,86,82,79,85,79,73,95,71,90,67,93,76,82,89,83,58,68,71,59,52,51,51,51,51,48,50,54,46,50,50,17,52,78,71,54,76,61,54,57,73,67,51,50,54,39,43,52,52,52,50,53,51,44,72,75,42,75,86,52,68,54,43,80,78,74,43,45,36,73,76,65,56,54,75,93,82,42,61,67,68,61,22,44,44,54,37,46,52,51,25,34,59,71,71,68,54,76,81,58,69,67,52,53,24,62,76,60,73,49,79,136